Protein AF-A0A7M2Y6G0-F1 (afdb_monomer)

Foldseek 3Di:
DLVVLLVVLLVVVCVVCVPVVQWWPDDQQQQLCVFQVDPPGRGGNVVLLSLLSSLLSSLVVLVCVLVVDDDDLLVLLVSVQQNLLSLVSLVVSLVSCVPGPITDPVNVVSSVVSVVSSVVVCVVCPNPSVVFDPPPADPDDDSVVRCVRCVVCVVVVVSDD

Organism: NCBI:txid2038776

Mean predicted aligned error: 3.92 Å

Solvent-accessible surface area (backbone atoms only — not comparable to full-atom values): 9102 Å² total; per-residue (Å²): 107,53,64,58,30,33,56,50,28,52,58,53,48,51,66,75,47,74,58,53,71,64,28,28,73,51,70,50,79,42,50,38,28,82,74,69,67,41,89,84,50,83,47,24,46,44,57,53,57,52,48,39,54,21,34,52,40,22,41,51,53,53,48,54,57,58,74,71,56,91,66,58,71,67,58,46,53,46,52,54,49,49,41,40,52,42,46,52,53,36,46,51,53,46,60,68,48,69,84,53,94,41,54,31,74,61,26,42,54,53,50,51,51,48,48,50,51,44,50,51,55,43,57,75,51,70,50,52,60,79,77,51,58,71,74,96,56,62,98,60,88,49,62,70,60,42,48,63,68,28,41,69,55,57,73,70,58,72,78,69,132

Secondary structure (DSSP, 8-state):
-HHHHHHHHHHHHHHHTSSGGGTBSS-TTSBTHHHH--TT--SBHHHHHHHHHHHHHHHHHHHHHHHTS---HHHHHHHHHHHHHHHHHHHHHHHHHTT-TTB-HHHHHHHHHHHHHHHHHHHHTTTGGGGS--TT--SS--HHHHHHHTHHHHHTT----

Structure (mmCIF, N/CA/C/O backbone):
data_AF-A0A7M2Y6G0-F1
#
_entry.id   AF-A0A7M2Y6G0-F1
#
loop_
_atom_site.group_PDB
_atom_site.id
_atom_site.type_symbol
_atom_site.label_atom_id
_atom_site.label_alt_id
_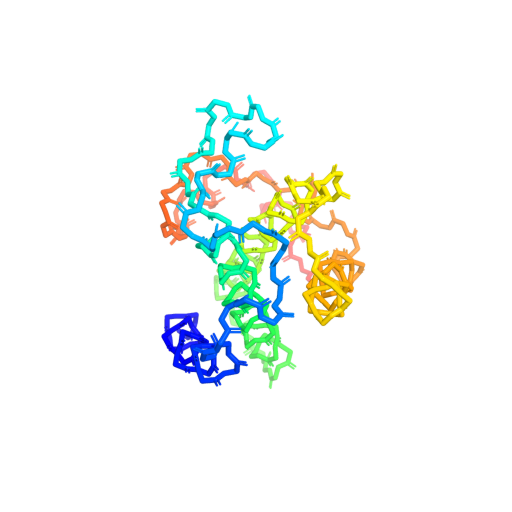atom_site.label_comp_id
_atom_site.label_asym_id
_atom_site.label_entity_id
_atom_site.label_seq_id
_atom_site.pdbx_PDB_ins_code
_atom_site.Cartn_x
_atom_site.Cartn_y
_atom_site.Cartn_z
_atom_site.occupancy
_atom_site.B_iso_or_equiv
_atom_site.auth_seq_id
_atom_site.auth_comp_id
_atom_site.auth_asym_id
_atom_site.auth_atom_id
_atom_site.pdbx_PDB_model_num
ATOM 1 N N . MET A 1 1 ? -3.896 -10.790 10.870 1.00 83.50 1 MET A N 1
ATOM 2 C CA . MET A 1 1 ? -4.617 -10.991 9.585 1.00 83.50 1 MET A CA 1
ATOM 3 C C . MET A 1 1 ? -3.841 -10.317 8.469 1.00 83.50 1 MET A C 1
ATOM 5 O O . MET A 1 1 ? -3.473 -10.979 7.510 1.00 83.50 1 MET A O 1
ATOM 9 N N . ASP A 1 2 ? -3.519 -9.041 8.660 1.00 88.19 2 ASP A N 1
ATOM 10 C CA . ASP A 1 2 ? -2.430 -8.326 7.988 1.00 88.19 2 ASP A CA 1
ATOM 11 C C . ASP A 1 2 ? -1.147 -9.151 7.792 1.00 88.19 2 ASP A C 1
ATOM 13 O O . ASP A 1 2 ? -0.709 -9.261 6.659 1.00 88.19 2 ASP A O 1
ATOM 17 N N . GLU A 1 3 ? -0.585 -9.803 8.816 1.00 91.31 3 GLU A N 1
ATOM 18 C CA . GLU A 1 3 ? 0.674 -10.557 8.630 1.00 91.31 3 GLU A CA 1
ATOM 19 C C . GLU A 1 3 ? 0.522 -11.760 7.678 1.00 91.31 3 GLU A C 1
ATOM 21 O O . GLU A 1 3 ? 1.386 -12.026 6.848 1.00 91.31 3 GLU A O 1
ATOM 26 N N . ILE A 1 4 ? -0.618 -12.456 7.723 1.00 93.75 4 ILE A N 1
ATOM 27 C CA . ILE A 1 4 ? -0.909 -13.549 6.781 1.00 93.75 4 ILE A CA 1
ATOM 28 C C . ILE A 1 4 ? -1.049 -12.991 5.360 1.00 93.75 4 ILE A C 1
ATOM 30 O O . ILE A 1 4 ? -0.490 -13.559 4.421 1.00 93.75 4 ILE A O 1
ATOM 34 N N . ALA A 1 5 ? -1.755 -11.868 5.196 1.00 95.19 5 ALA A N 1
ATOM 35 C CA . ALA A 1 5 ? -1.893 -11.194 3.905 1.00 95.19 5 ALA A CA 1
ATOM 36 C C . ALA A 1 5 ? -0.549 -10.660 3.377 1.00 95.19 5 ALA A C 1
ATOM 38 O O . ALA A 1 5 ? -0.305 -10.703 2.171 1.00 95.19 5 ALA A O 1
ATOM 39 N N . HIS A 1 6 ? 0.329 -10.208 4.275 1.00 93.56 6 HIS A N 1
ATOM 40 C CA . HIS A 1 6 ? 1.672 -9.725 3.980 1.00 93.56 6 HIS A CA 1
ATOM 41 C C . HIS A 1 6 ? 2.551 -10.852 3.434 1.00 93.56 6 HIS A C 1
ATOM 43 O O . HIS A 1 6 ? 3.054 -10.753 2.314 1.00 93.56 6 HIS A O 1
ATOM 49 N N . GLN A 1 7 ? 2.671 -11.956 4.180 1.00 95.38 7 GLN A N 1
ATOM 50 C CA . GLN A 1 7 ? 3.501 -13.098 3.786 1.00 95.38 7 GLN A CA 1
ATOM 51 C C . GLN A 1 7 ? 2.952 -13.814 2.549 1.00 95.38 7 GLN A C 1
ATOM 53 O O . GLN A 1 7 ? 3.710 -14.148 1.639 1.00 95.38 7 GLN A O 1
ATOM 58 N N . SER A 1 8 ? 1.627 -13.962 2.444 1.00 95.94 8 SER A N 1
ATOM 59 C CA . SER A 1 8 ? 1.000 -14.489 1.221 1.00 95.94 8 SER A CA 1
ATOM 60 C C . SER A 1 8 ? 1.268 -13.572 0.027 1.00 95.94 8 SER A C 1
ATOM 62 O O . SER A 1 8 ? 1.568 -14.044 -1.068 1.00 95.94 8 SER A O 1
ATOM 64 N N . GLY A 1 9 ? 1.214 -12.254 0.248 1.00 95.69 9 GLY A N 1
ATOM 65 C CA . GLY A 1 9 ? 1.545 -11.253 -0.757 1.00 95.69 9 GLY A CA 1
ATOM 66 C C . GLY A 1 9 ? 2.984 -11.381 -1.252 1.00 95.69 9 GLY A C 1
ATOM 67 O O . GLY A 1 9 ? 3.209 -11.328 -2.458 1.00 95.69 9 GLY A O 1
ATOM 68 N N . HIS A 1 10 ? 3.945 -11.634 -0.354 1.00 95.75 10 HIS A N 1
ATOM 69 C CA . HIS A 1 10 ? 5.330 -11.912 -0.740 1.00 95.75 10 HIS A CA 1
ATOM 70 C C . HIS A 1 10 ? 5.445 -13.102 -1.685 1.00 95.75 10 HIS A C 1
ATOM 72 O O . HIS A 1 10 ? 6.067 -12.978 -2.740 1.00 95.75 10 HIS A O 1
ATOM 78 N N . THR A 1 11 ? 4.831 -14.232 -1.329 1.00 96.62 11 THR A N 1
ATOM 79 C CA . THR A 1 11 ? 4.886 -15.446 -2.148 1.00 96.62 11 THR A CA 1
ATOM 80 C C . THR A 1 11 ? 4.243 -15.235 -3.515 1.00 96.62 11 THR A C 1
ATOM 82 O O . THR A 1 11 ? 4.851 -15.567 -4.529 1.00 96.62 11 THR A O 1
ATOM 85 N N . ILE A 1 12 ? 3.038 -14.659 -3.555 1.00 96.50 12 ILE A N 1
ATOM 86 C CA . ILE A 1 12 ? 2.312 -14.426 -4.810 1.00 96.50 12 ILE A CA 1
ATOM 87 C C . ILE A 1 12 ? 3.104 -13.479 -5.707 1.00 96.50 12 ILE A C 1
ATOM 89 O O . ILE A 1 12 ? 3.316 -13.784 -6.878 1.00 96.50 12 ILE A O 1
ATOM 93 N N . PHE A 1 13 ? 3.570 -12.352 -5.165 1.00 96.69 13 PHE A N 1
ATOM 94 C CA . PHE A 1 13 ? 4.233 -11.350 -5.987 1.00 96.69 13 PHE A CA 1
ATOM 95 C C . PHE A 1 13 ? 5.557 -11.848 -6.545 1.00 96.69 13 PHE A C 1
ATOM 97 O O . PHE A 1 13 ? 5.806 -11.671 -7.729 1.00 96.69 13 PHE A O 1
ATOM 104 N N . TYR A 1 14 ? 6.344 -12.562 -5.736 1.00 94.75 14 TYR A N 1
ATOM 105 C CA . TYR A 1 14 ? 7.583 -13.179 -6.201 1.00 94.75 14 TYR A CA 1
ATOM 106 C C . TYR A 1 14 ? 7.355 -14.111 -7.401 1.00 94.75 14 TYR A C 1
ATOM 108 O O . TYR A 1 14 ? 8.121 -14.079 -8.360 1.00 94.75 14 TYR A O 1
ATOM 116 N N . LEU A 1 15 ? 6.276 -14.903 -7.376 1.00 96.12 15 LEU A N 1
ATOM 117 C CA . LEU A 1 15 ? 5.893 -15.758 -8.504 1.00 96.12 15 LEU A CA 1
ATOM 118 C C . LEU A 1 15 ? 5.426 -14.947 -9.719 1.00 96.12 15 LEU A C 1
ATOM 120 O O . LEU A 1 15 ? 5.737 -15.311 -10.851 1.00 96.12 15 LEU A O 1
ATOM 124 N N . CYS A 1 16 ? 4.695 -13.852 -9.503 1.00 95.12 16 CYS A N 1
ATOM 125 C CA . CYS A 1 16 ? 4.288 -12.958 -10.584 1.00 95.12 16 CYS A CA 1
ATOM 126 C C . CYS A 1 16 ? 5.476 -12.239 -11.227 1.00 95.12 16 CYS A C 1
ATOM 128 O O . CYS A 1 16 ? 5.406 -11.935 -12.407 1.00 95.12 16 CYS A O 1
ATOM 130 N N . THR A 1 17 ? 6.554 -11.981 -10.485 1.00 95.50 17 THR A N 1
ATOM 131 C CA . THR A 1 17 ? 7.691 -11.172 -10.940 1.00 95.50 17 THR A CA 1
ATOM 132 C C . THR A 1 17 ? 9.002 -11.959 -10.997 1.00 95.50 17 THR A C 1
ATOM 134 O O . THR A 1 17 ? 10.067 -11.400 -10.732 1.00 95.50 17 THR A O 1
ATOM 137 N N . LEU A 1 18 ? 8.947 -13.250 -11.357 1.00 94.69 18 LEU A N 1
ATOM 138 C CA . LEU A 1 18 ? 10.132 -14.122 -11.474 1.00 94.69 18 LEU A CA 1
ATOM 139 C C . LEU A 1 18 ? 11.219 -13.549 -12.395 1.00 94.69 18 LEU A C 1
ATOM 141 O O . LEU A 1 18 ? 12.401 -13.811 -12.182 1.00 94.69 18 LEU A O 1
ATOM 145 N N . ASN A 1 19 ? 10.817 -12.744 -13.383 1.00 94.31 19 ASN A N 1
ATOM 146 C CA . ASN A 1 19 ? 11.705 -12.028 -14.291 1.00 94.31 19 ASN A CA 1
ATOM 147 C C . ASN A 1 19 ? 11.564 -10.507 -14.087 1.00 94.31 19 ASN A C 1
ATOM 149 O O . ASN A 1 19 ? 10.834 -9.851 -14.827 1.00 94.31 19 ASN A O 1
ATOM 153 N N . PRO A 1 20 ? 12.267 -9.893 -13.115 1.00 92.56 20 PRO A N 1
ATOM 154 C CA . PRO A 1 20 ? 12.134 -8.460 -12.831 1.00 92.56 20 PRO A CA 1
ATOM 155 C C . PRO A 1 20 ? 12.426 -7.542 -14.029 1.00 92.56 20 PRO A C 1
ATOM 157 O O . PRO A 1 20 ? 11.875 -6.447 -14.112 1.00 92.56 20 PRO A O 1
ATOM 160 N N . ASN A 1 21 ? 13.257 -7.987 -14.976 1.00 94.25 21 ASN A N 1
ATOM 161 C CA . ASN A 1 21 ? 13.590 -7.231 -16.190 1.00 94.25 21 ASN A CA 1
ATOM 162 C C . ASN A 1 21 ? 12.379 -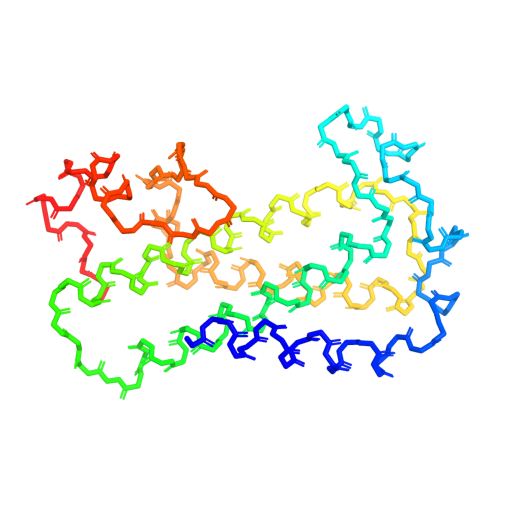6.986 -17.103 1.00 94.25 21 ASN A C 1
ATOM 164 O O . ASN A 1 21 ? 12.410 -6.057 -17.906 1.00 94.25 21 ASN A O 1
ATOM 168 N N . ASP A 1 22 ? 11.307 -7.768 -16.958 1.00 96.56 22 ASP A N 1
ATOM 169 C CA . ASP A 1 22 ? 10.070 -7.546 -17.706 1.00 96.56 22 ASP A CA 1
ATOM 170 C C . ASP A 1 22 ? 9.322 -6.304 -17.194 1.00 96.56 22 ASP A C 1
ATOM 172 O O . ASP A 1 22 ? 8.533 -5.720 -17.934 1.00 96.56 22 ASP A O 1
ATOM 176 N N . TYR A 1 23 ? 9.601 -5.852 -15.963 1.00 97.06 23 TYR A N 1
ATOM 177 C CA . TYR A 1 23 ? 8.865 -4.791 -15.262 1.00 97.06 23 TYR A CA 1
ATOM 178 C C . TYR A 1 23 ? 9.648 -3.481 -15.110 1.00 97.06 23 TYR A C 1
ATOM 180 O O . TYR A 1 23 ? 9.037 -2.414 -15.014 1.00 97.06 23 TYR A O 1
ATOM 188 N N . PHE A 1 24 ? 10.985 -3.525 -15.104 1.00 96.94 24 PHE A N 1
ATOM 189 C CA . PHE A 1 24 ? 11.823 -2.345 -14.863 1.00 96.94 24 PHE A CA 1
ATOM 190 C C . PHE A 1 24 ? 12.797 -2.056 -16.007 1.00 96.94 24 PHE A C 1
ATOM 192 O O . PHE A 1 24 ? 13.410 -2.956 -16.571 1.00 96.94 24 PHE A O 1
ATOM 199 N N . LYS A 1 25 ? 12.992 -0.766 -16.299 1.00 96.06 25 LYS A N 1
ATOM 200 C CA . LYS A 1 25 ? 13.996 -0.245 -17.244 1.00 96.06 25 LYS A CA 1
ATOM 201 C C . LYS A 1 25 ? 15.421 -0.255 -16.677 1.00 96.06 25 LYS A C 1
ATOM 203 O O . LYS A 1 25 ? 16.388 -0.168 -17.427 1.00 96.06 25 LYS A O 1
ATOM 208 N N . TYR A 1 26 ? 15.543 -0.338 -15.355 1.00 94.69 26 TYR A N 1
ATOM 209 C CA . TYR A 1 26 ? 16.803 -0.363 -14.613 1.00 94.69 26 TYR A CA 1
ATOM 210 C C . TYR A 1 26 ? 16.978 -1.718 -13.920 1.00 94.69 26 TYR A C 1
ATOM 212 O O . TYR A 1 26 ? 15.978 -2.393 -13.663 1.00 94.69 26 TYR A O 1
ATOM 220 N N . PRO A 1 27 ? 18.212 -2.102 -13.534 1.00 95.44 27 PRO A N 1
ATOM 221 C CA . PRO A 1 27 ? 18.418 -3.244 -12.651 1.00 95.44 27 PRO A CA 1
ATOM 222 C C . PRO A 1 27 ? 17.521 -3.137 -11.413 1.00 95.44 27 PRO A C 1
ATOM 224 O O . PRO A 1 27 ? 17.486 -2.099 -10.751 1.00 95.44 27 PRO A O 1
ATOM 227 N N . PHE A 1 28 ? 16.787 -4.201 -11.102 1.00 92.62 28 PHE A N 1
ATOM 228 C CA . PHE A 1 28 ? 15.741 -4.194 -10.073 1.00 92.62 28 PHE A CA 1
ATOM 229 C C . PHE A 1 28 ? 16.270 -3.881 -8.655 1.00 92.62 28 PHE A C 1
ATOM 231 O O . PHE A 1 28 ? 15.536 -3.363 -7.815 1.00 92.62 28 PHE A O 1
ATOM 238 N N . ASN A 1 29 ? 17.560 -4.139 -8.415 1.00 95.19 29 ASN A N 1
ATOM 239 C CA . ASN A 1 29 ? 18.297 -3.840 -7.184 1.00 95.19 29 ASN A CA 1
ATOM 240 C C . ASN A 1 29 ? 18.907 -2.422 -7.154 1.00 95.19 29 ASN A C 1
ATOM 242 O O . ASN A 1 29 ? 19.705 -2.099 -6.274 1.00 95.19 29 ASN A O 1
ATOM 246 N N . THR A 1 30 ? 18.579 -1.565 -8.125 1.00 95.25 30 THR A N 1
ATOM 247 C CA . THR A 1 30 ? 19.024 -0.166 -8.120 1.00 95.25 30 THR A CA 1
ATOM 248 C C . THR A 1 30 ? 18.416 0.554 -6.912 1.00 95.25 30 THR A C 1
ATOM 250 O O . THR A 1 30 ? 17.192 0.532 -6.758 1.00 95.25 30 THR A O 1
ATOM 253 N N . PRO A 1 31 ? 19.213 1.228 -6.060 1.00 94.81 31 PRO A N 1
ATOM 254 C CA . PRO A 1 31 ? 18.683 2.040 -4.967 1.00 94.81 31 PRO A CA 1
ATOM 255 C C . PRO A 1 31 ? 17.757 3.139 -5.496 1.00 94.81 31 PRO A C 1
ATOM 257 O O . PRO A 1 31 ? 18.167 3.930 -6.346 1.00 94.81 31 PRO A O 1
ATOM 260 N N . LEU A 1 32 ? 16.529 3.23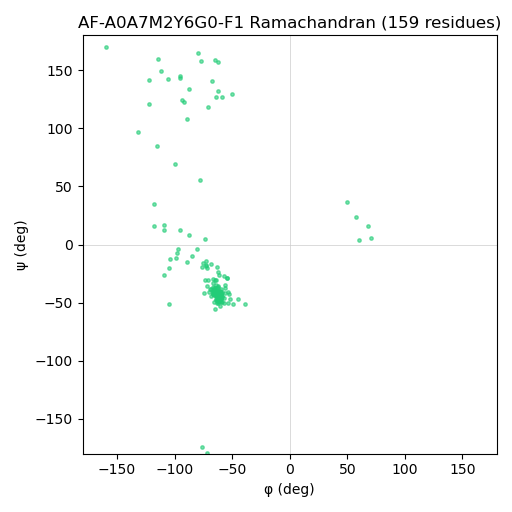1 -4.979 1.00 92.50 32 LEU A N 1
ATOM 261 C CA . LEU A 1 32 ? 15.520 4.150 -5.514 1.00 92.50 32 LEU A CA 1
ATOM 262 C C . LEU A 1 32 ? 15.918 5.627 -5.333 1.00 92.50 32 LEU A C 1
ATOM 264 O O . LEU A 1 32 ? 15.660 6.449 -6.213 1.00 92.50 32 LEU A O 1
ATOM 268 N N . LYS A 1 33 ? 16.667 5.945 -4.270 1.00 92.25 33 LYS A N 1
ATOM 269 C CA . LYS A 1 33 ? 17.286 7.267 -4.065 1.00 92.25 33 LYS A CA 1
ATOM 270 C C . LYS A 1 33 ? 18.166 7.736 -5.225 1.00 92.25 33 LYS A C 1
ATOM 272 O O . LYS A 1 33 ? 18.289 8.936 -5.442 1.00 92.25 33 LYS A O 1
ATOM 277 N N . ASN A 1 34 ? 18.772 6.812 -5.978 1.00 91.94 34 ASN A N 1
ATOM 278 C CA . ASN A 1 34 ? 19.611 7.160 -7.128 1.00 91.94 34 ASN A CA 1
ATOM 279 C C . ASN A 1 34 ? 18.773 7.643 -8.322 1.00 91.94 34 ASN A C 1
ATOM 281 O O . ASN A 1 34 ? 19.330 8.191 -9.267 1.00 91.94 34 ASN A O 1
ATOM 285 N N . ILE A 1 35 ? 17.455 7.424 -8.285 1.00 90.12 35 ILE A N 1
ATOM 286 C CA . ILE A 1 35 ? 16.515 7.798 -9.342 1.00 90.12 35 ILE A CA 1
ATOM 287 C C . ILE A 1 35 ? 15.712 9.030 -8.934 1.00 90.12 35 ILE A C 1
ATOM 289 O O . ILE A 1 35 ? 15.655 9.996 -9.687 1.00 90.12 35 ILE A O 1
ATOM 293 N N . ASN A 1 36 ? 15.100 9.013 -7.745 1.00 87.00 36 ASN A N 1
ATOM 294 C CA . ASN A 1 36 ? 14.207 10.090 -7.306 1.00 87.00 36 ASN A CA 1
ATOM 295 C C . ASN A 1 36 ? 14.879 11.141 -6.405 1.00 87.00 36 ASN A C 1
ATOM 297 O O . ASN A 1 36 ? 14.237 12.117 -6.026 1.00 87.00 36 ASN A O 1
ATOM 301 N N . GLY A 1 37 ? 16.150 10.950 -6.035 1.00 84.81 37 GLY A N 1
ATOM 302 C CA . GLY A 1 37 ? 16.899 11.868 -5.172 1.00 84.81 37 GLY A CA 1
ATOM 303 C C . GLY A 1 37 ? 16.460 11.883 -3.702 1.00 84.81 37 GLY A C 1
ATOM 304 O O . GLY A 1 37 ? 16.962 12.699 -2.929 1.00 84.81 37 GLY A O 1
ATOM 305 N N . SER A 1 38 ? 15.540 11.005 -3.287 1.00 83.88 38 SER A N 1
ATOM 306 C CA . SER A 1 38 ? 15.041 10.963 -1.910 1.00 83.88 38 SER A CA 1
ATOM 307 C C . SER A 1 38 ? 16.100 10.424 -0.950 1.00 83.88 38 SER A C 1
ATOM 309 O O . SER A 1 38 ? 16.506 9.267 -1.034 1.00 83.88 38 SER A O 1
ATOM 311 N N . VAL A 1 39 ? 16.518 11.241 0.019 1.00 82.69 39 VAL A N 1
ATOM 312 C CA . VAL A 1 39 ? 17.488 10.839 1.058 1.00 82.69 39 VAL A CA 1
ATOM 313 C C . VAL A 1 39 ? 16.902 9.887 2.104 1.00 82.69 39 VAL A C 1
ATOM 315 O O . VAL A 1 39 ? 17.654 9.215 2.805 1.00 82.69 39 VAL A O 1
ATOM 318 N N . TYR A 1 40 ? 15.573 9.822 2.205 1.00 82.31 40 TYR A N 1
ATOM 319 C CA . TYR A 1 40 ? 14.863 8.966 3.159 1.00 82.31 40 TYR A CA 1
ATOM 320 C C . TYR A 1 40 ? 14.565 7.575 2.600 1.00 82.31 40 TYR A C 1
ATOM 322 O O . TYR A 1 40 ? 14.235 6.664 3.355 1.00 82.31 40 TYR A O 1
ATOM 330 N N . GLU A 1 41 ? 14.679 7.403 1.285 1.00 87.69 41 GLU A N 1
ATOM 331 C CA . GLU A 1 41 ? 14.402 6.137 0.632 1.00 87.69 41 GLU A CA 1
ATOM 332 C C . GLU A 1 41 ? 15.664 5.272 0.573 1.00 87.69 41 GLU A C 1
ATOM 334 O O . GLU A 1 41 ? 16.606 5.540 -0.175 1.00 87.69 41 GLU A O 1
ATOM 339 N N . THR A 1 42 ? 15.691 4.216 1.378 1.00 89.12 42 THR A N 1
ATOM 340 C CA . THR A 1 42 ? 16.822 3.283 1.439 1.00 89.12 42 THR A CA 1
ATOM 341 C C . THR A 1 42 ? 16.591 2.017 0.624 1.00 89.12 42 THR A C 1
ATOM 343 O O . THR A 1 42 ? 17.546 1.271 0.404 1.00 89.12 42 THR A O 1
ATOM 346 N N . ARG A 1 43 ? 15.358 1.772 0.163 1.00 94.25 43 ARG A N 1
ATOM 347 C CA . ARG A 1 43 ? 15.002 0.574 -0.599 1.00 94.25 43 ARG A CA 1
ATOM 348 C C . ARG A 1 43 ? 15.475 0.677 -2.046 1.00 94.25 43 ARG A C 1
ATOM 350 O O . ARG A 1 43 ? 15.683 1.753 -2.611 1.00 94.25 43 ARG A O 1
ATOM 357 N N . GLU A 1 44 ? 15.612 -0.486 -2.660 1.00 95.25 44 GLU A N 1
ATOM 358 C CA . GLU A 1 44 ? 15.759 -0.635 -4.104 1.00 95.25 44 GLU A CA 1
ATOM 359 C C . GLU A 1 44 ? 14.411 -0.542 -4.831 1.00 95.25 44 GLU A C 1
ATOM 361 O O . GLU A 1 44 ? 13.351 -0.657 -4.206 1.00 95.25 44 GLU A O 1
ATOM 366 N N . ILE A 1 45 ? 14.452 -0.349 -6.155 1.00 94.75 45 ILE A N 1
ATOM 367 C CA . ILE A 1 45 ? 13.255 -0.263 -7.009 1.00 94.75 45 ILE A CA 1
ATOM 368 C C . ILE A 1 45 ? 12.311 -1.438 -6.733 1.00 94.75 45 ILE A C 1
ATOM 370 O O . ILE A 1 45 ? 11.129 -1.229 -6.456 1.00 94.75 45 ILE A O 1
ATOM 374 N N . TYR A 1 46 ? 12.841 -2.666 -6.772 1.00 95.94 46 TYR A N 1
ATOM 375 C CA . TYR A 1 46 ? 12.043 -3.868 -6.555 1.00 95.94 46 TYR A CA 1
ATOM 376 C C . TYR A 1 46 ? 11.429 -3.906 -5.162 1.00 95.94 46 TYR A C 1
ATOM 378 O O . TYR A 1 46 ? 10.251 -4.208 -5.036 1.00 95.94 46 TYR A O 1
ATOM 386 N N . GLY A 1 47 ? 12.185 -3.549 -4.122 1.00 95.19 47 GLY A N 1
ATOM 387 C CA . GLY A 1 47 ? 11.687 -3.547 -2.747 1.00 95.19 47 GLY A CA 1
ATOM 388 C C . GLY A 1 47 ? 10.498 -2.602 -2.547 1.00 95.19 47 GLY A C 1
ATOM 389 O O . GLY A 1 47 ? 9.525 -2.976 -1.895 1.00 95.19 47 GLY A O 1
ATOM 390 N N . CYS A 1 48 ? 10.543 -1.409 -3.147 1.00 95.19 48 CYS A N 1
ATOM 391 C CA . CYS A 1 48 ? 9.431 -0.452 -3.113 1.00 95.19 48 CYS A CA 1
ATOM 392 C C . CYS A 1 48 ? 8.230 -0.930 -3.954 1.00 95.19 48 CYS A C 1
ATOM 394 O O . CYS A 1 48 ? 7.076 -0.844 -3.540 1.00 95.19 48 CYS A O 1
ATOM 396 N N . PHE A 1 49 ? 8.490 -1.509 -5.126 1.00 96.06 49 PHE A N 1
ATOM 397 C CA . PHE A 1 49 ? 7.439 -2.072 -5.972 1.00 96.06 49 PHE A CA 1
ATOM 398 C C . PHE A 1 49 ? 6.730 -3.267 -5.324 1.00 96.06 49 PHE A C 1
ATOM 400 O O . PHE A 1 49 ? 5.503 -3.360 -5.331 1.00 96.06 49 PHE A O 1
ATOM 407 N N . HIS A 1 50 ? 7.512 -4.143 -4.699 1.00 96.69 50 HIS A N 1
ATOM 408 C CA . HIS A 1 50 ? 7.053 -5.298 -3.944 1.00 96.69 50 HIS A CA 1
ATOM 409 C C . HIS A 1 50 ? 6.213 -4.872 -2.739 1.00 96.69 50 HIS A C 1
ATOM 411 O O . HIS A 1 50 ? 5.145 -5.447 -2.511 1.00 96.69 50 HIS A O 1
ATOM 417 N N . SER A 1 51 ? 6.642 -3.849 -1.986 1.00 96.25 51 SER A N 1
ATOM 418 C CA . SER A 1 51 ? 5.865 -3.361 -0.840 1.00 96.25 51 SER A CA 1
ATOM 419 C C . SER A 1 51 ? 4.498 -2.824 -1.248 1.00 96.25 51 SER A C 1
ATOM 421 O O . SER A 1 51 ? 3.528 -3.066 -0.539 1.00 96.25 51 SER A O 1
ATOM 423 N N . MET A 1 52 ? 4.360 -2.169 -2.405 1.00 97.56 52 MET A N 1
ATOM 424 C CA . MET A 1 52 ? 3.039 -1.722 -2.866 1.00 97.56 52 MET A CA 1
ATOM 425 C C . MET A 1 52 ? 2.058 -2.883 -3.064 1.00 97.56 52 MET A C 1
ATOM 427 O O . MET A 1 52 ? 0.895 -2.763 -2.669 1.00 97.56 52 MET A O 1
ATOM 431 N N . PHE A 1 53 ? 2.505 -4.018 -3.616 1.00 98.12 53 PHE A N 1
ATOM 432 C CA . PHE A 1 53 ? 1.643 -5.193 -3.765 1.00 98.12 53 PHE A CA 1
ATOM 433 C C . PHE A 1 53 ? 1.204 -5.742 -2.407 1.00 98.12 53 PHE A C 1
ATOM 435 O O . PHE A 1 53 ? 0.012 -5.973 -2.194 1.00 98.12 53 PHE A O 1
ATOM 442 N N . THR A 1 54 ? 2.141 -5.915 -1.471 1.00 97.88 54 THR A N 1
ATOM 443 C CA . THR A 1 54 ? 1.804 -6.447 -0.144 1.00 97.88 54 THR A CA 1
ATOM 444 C C . THR A 1 54 ? 0.918 -5.491 0.653 1.00 97.88 54 THR A C 1
ATOM 446 O O . THR A 1 54 ? 0.023 -5.928 1.371 1.00 97.88 54 THR A O 1
ATOM 449 N N . LEU A 1 55 ? 1.081 -4.178 0.483 1.00 98.19 55 LEU A N 1
ATOM 450 C CA . LEU A 1 55 ? 0.175 -3.190 1.067 1.00 98.19 55 LEU A CA 1
ATOM 451 C C . LEU A 1 55 ? -1.235 -3.307 0.473 1.00 98.19 55 LEU A C 1
ATOM 453 O O . LEU A 1 55 ? -2.206 -3.319 1.230 1.00 98.19 55 LEU A O 1
ATOM 457 N N . CYS A 1 56 ? -1.365 -3.475 -0.848 1.00 98.19 56 CYS A N 1
ATOM 458 C CA . CYS A 1 56 ? -2.665 -3.701 -1.490 1.00 98.19 56 CYS A CA 1
ATOM 459 C C . CYS A 1 56 ? -3.360 -4.965 -0.954 1.00 98.19 56 CYS A C 1
ATOM 461 O O . CYS A 1 56 ? -4.563 -4.931 -0.681 1.00 98.19 56 CYS A O 1
ATOM 463 N N . THR A 1 57 ? -2.628 -6.074 -0.769 1.00 97.81 57 THR A N 1
ATOM 464 C CA . THR A 1 57 ? -3.211 -7.317 -0.231 1.00 97.81 57 THR A CA 1
ATOM 465 C C . THR A 1 57 ? -3.648 -7.159 1.222 1.00 97.81 57 THR A C 1
ATOM 467 O O . THR A 1 57 ? -4.739 -7.615 1.576 1.00 97.81 57 THR A O 1
ATOM 470 N N . ILE A 1 58 ? -2.848 -6.482 2.055 1.00 98.06 58 ILE A N 1
ATOM 471 C CA . ILE A 1 58 ? -3.195 -6.191 3.452 1.00 98.06 58 ILE A CA 1
ATOM 472 C C . ILE A 1 58 ? -4.466 -5.343 3.523 1.00 98.06 58 ILE A C 1
ATOM 474 O O . ILE A 1 58 ? -5.416 -5.735 4.203 1.00 98.06 58 ILE A O 1
ATOM 478 N N . ILE A 1 59 ? -4.508 -4.215 2.806 1.00 98.00 59 ILE A N 1
ATOM 479 C CA . ILE A 1 59 ? -5.643 -3.281 2.834 1.00 98.00 59 ILE A CA 1
ATOM 480 C C . ILE A 1 59 ? -6.919 -3.985 2.371 1.00 98.00 59 ILE A C 1
ATOM 482 O O . ILE A 1 59 ? -7.937 -3.912 3.056 1.00 98.00 59 ILE A O 1
ATOM 486 N N . HIS A 1 60 ? -6.858 -4.728 1.262 1.00 97.56 60 HIS A N 1
ATOM 487 C CA . HIS A 1 60 ? -8.012 -5.466 0.754 1.00 97.56 60 HIS A CA 1
ATOM 488 C C . HIS A 1 60 ? -8.522 -6.515 1.742 1.00 97.56 60 HIS A C 1
ATOM 490 O O . HIS A 1 60 ? -9.722 -6.607 1.996 1.00 97.56 60 HIS A O 1
ATOM 496 N N . THR A 1 61 ? -7.607 -7.270 2.346 1.00 97.44 61 THR A N 1
ATOM 497 C CA . THR A 1 61 ? -7.952 -8.311 3.318 1.00 97.44 61 THR A CA 1
ATOM 498 C C . THR A 1 61 ? -8.602 -7.713 4.566 1.00 97.44 61 THR A C 1
ATOM 500 O O . THR A 1 61 ? -9.645 -8.195 5.006 1.00 97.44 61 THR A O 1
ATOM 503 N N . LEU A 1 62 ? -8.017 -6.646 5.121 1.00 97.12 62 LEU A N 1
ATOM 504 C CA . LEU A 1 62 ? -8.558 -5.966 6.298 1.00 97.12 62 LEU A CA 1
ATOM 505 C C . LEU A 1 62 ? -9.905 -5.303 6.006 1.00 97.12 62 LEU A C 1
ATOM 507 O O . LEU A 1 62 ? -10.811 -5.412 6.827 1.00 97.12 62 LEU A O 1
ATOM 511 N N . ASN A 1 63 ? -10.056 -4.660 4.844 1.00 96.81 63 ASN A N 1
ATOM 512 C CA . ASN A 1 63 ? -11.320 -4.052 4.444 1.00 96.81 63 ASN A CA 1
ATOM 513 C C . ASN A 1 63 ? -12.424 -5.104 4.299 1.00 96.81 63 ASN A C 1
ATOM 515 O O . ASN A 1 63 ? -13.489 -4.947 4.882 1.00 96.81 63 ASN A O 1
ATOM 519 N N . ASN A 1 64 ? -12.162 -6.208 3.592 1.00 96.00 64 ASN A N 1
ATOM 520 C CA . ASN A 1 64 ? -13.152 -7.279 3.446 1.00 96.00 64 ASN A CA 1
ATOM 521 C C . ASN A 1 64 ? -13.549 -7.869 4.802 1.00 96.00 64 ASN A C 1
ATOM 523 O O . ASN A 1 64 ? -14.726 -8.129 5.036 1.00 96.00 64 ASN A O 1
ATOM 527 N N . TYR A 1 65 ? -12.584 -8.047 5.709 1.00 95.56 65 TYR A N 1
ATOM 528 C CA . TYR A 1 65 ? -12.874 -8.492 7.069 1.00 95.56 65 TYR A CA 1
ATOM 529 C C . TYR A 1 65 ? -13.752 -7.489 7.816 1.00 95.56 65 TYR A C 1
ATOM 531 O O . TYR A 1 65 ? -14.782 -7.878 8.361 1.00 95.56 65 TYR A O 1
ATOM 539 N N . PHE A 1 66 ? -13.397 -6.202 7.768 1.00 94.62 66 PHE A N 1
ATOM 540 C CA . PHE A 1 66 ? -14.162 -5.121 8.385 1.00 94.62 66 PHE A CA 1
ATOM 541 C C . PHE A 1 66 ? -15.599 -5.036 7.846 1.00 94.62 66 PHE A C 1
ATOM 543 O O . PHE A 1 66 ? -16.531 -4.871 8.625 1.00 94.62 66 PHE A O 1
ATOM 550 N N . SER A 1 67 ? -15.799 -5.216 6.538 1.00 93.25 67 SER A N 1
ATOM 551 C CA . SER A 1 67 ? -17.125 -5.198 5.906 1.00 93.25 67 SER A CA 1
ATOM 552 C C . SER A 1 67 ? -17.955 -6.466 6.145 1.00 93.25 67 SER A C 1
ATOM 554 O O . SER A 1 67 ? -19.157 -6.456 5.898 1.00 93.25 67 SER A O 1
ATOM 556 N N . SER A 1 68 ? -17.339 -7.568 6.586 1.00 92.69 68 SER A N 1
ATOM 557 C CA . SER A 1 68 ? -18.007 -8.875 6.702 1.00 92.69 68 SER A CA 1
ATOM 558 C C . SER A 1 68 ? -18.780 -9.093 8.003 1.00 92.69 68 SER A C 1
ATOM 560 O O . SER A 1 68 ? -19.500 -10.085 8.116 1.00 92.69 68 SER A O 1
ATOM 562 N N . GLY A 1 69 ? -18.638 -8.208 8.991 1.00 89.19 69 GLY A N 1
ATOM 563 C CA . GLY A 1 69 ? -19.200 -8.456 10.311 1.00 89.19 69 GLY A CA 1
ATOM 564 C C . GLY A 1 69 ? -19.400 -7.217 11.166 1.00 89.19 69 GLY A C 1
ATOM 565 O O . GLY A 1 69 ? -18.933 -6.118 10.870 1.00 89.19 69 GLY A O 1
ATOM 566 N N . GLU A 1 70 ? -20.103 -7.427 12.272 1.00 91.06 70 GLU A N 1
ATOM 567 C CA . GLU A 1 70 ? -20.246 -6.435 13.324 1.00 91.06 70 GLU A CA 1
ATOM 568 C C . GLU A 1 70 ? -19.148 -6.635 14.365 1.00 91.06 70 GLU A C 1
ATOM 570 O O . GLU A 1 70 ? -19.008 -7.701 14.961 1.00 91.06 70 GLU A O 1
ATOM 575 N N . PHE A 1 71 ? -18.361 -5.587 14.584 1.00 91.81 71 PHE A N 1
ATOM 576 C CA . PHE A 1 71 ? -17.252 -5.599 15.528 1.00 91.81 71 PHE A CA 1
ATOM 577 C C . PHE A 1 71 ? -17.527 -4.692 16.722 1.00 91.81 71 PHE A C 1
ATOM 579 O O . PHE A 1 71 ? -18.162 -3.639 16.601 1.00 91.81 71 PHE A O 1
ATOM 586 N N . GLU A 1 72 ? -16.976 -5.058 17.876 1.00 91.75 72 GLU A N 1
ATOM 587 C CA . GLU A 1 72 ? -16.945 -4.169 19.030 1.00 91.75 72 GLU A CA 1
ATOM 588 C C . GLU A 1 72 ? -16.129 -2.904 18.734 1.00 91.75 72 GLU A C 1
ATOM 590 O O . GLU A 1 72 ? -15.246 -2.879 17.872 1.00 91.75 72 GLU A O 1
ATOM 595 N N . LYS A 1 73 ? -16.405 -1.833 19.483 1.00 88.50 73 LYS A N 1
ATOM 596 C CA . LYS A 1 73 ? -15.826 -0.504 19.245 1.00 88.50 73 LYS A CA 1
ATOM 597 C C . LYS A 1 73 ? -14.296 -0.522 19.135 1.00 88.50 73 LYS A C 1
ATOM 599 O O . LYS A 1 73 ? -13.757 0.077 18.210 1.00 88.50 73 LYS A O 1
ATOM 604 N N . ASN A 1 74 ? -13.601 -1.195 20.052 1.00 90.31 74 ASN A N 1
ATOM 605 C CA . ASN A 1 74 ? -12.134 -1.216 20.053 1.00 90.31 74 ASN A CA 1
ATOM 606 C C . ASN A 1 74 ? -11.580 -1.959 18.833 1.00 90.31 74 ASN A C 1
ATOM 608 O O . ASN A 1 74 ? -10.646 -1.478 18.199 1.00 90.31 74 ASN A O 1
ATOM 612 N N . THR A 1 75 ? -12.213 -3.065 18.441 1.00 92.94 75 THR A N 1
ATOM 613 C CA . THR A 1 75 ? -11.854 -3.807 17.229 1.00 92.94 75 THR A CA 1
ATOM 614 C C . THR A 1 75 ? -12.102 -2.981 15.967 1.00 92.94 75 THR A C 1
ATOM 616 O O . THR A 1 75 ? -11.265 -2.986 15.069 1.00 92.94 75 THR A O 1
ATOM 619 N N . LYS A 1 76 ? -13.195 -2.203 15.904 1.00 93.00 76 LYS A N 1
ATOM 620 C CA . LYS A 1 76 ? -13.433 -1.262 14.795 1.00 93.00 76 LYS A CA 1
ATOM 621 C C . LYS A 1 76 ? -12.330 -0.208 14.699 1.00 93.00 76 LYS A C 1
ATOM 623 O O . LYS A 1 76 ? -11.810 0.026 13.613 1.00 93.00 76 LYS A O 1
ATOM 628 N N . ILE A 1 77 ? -11.960 0.402 15.827 1.00 93.69 77 ILE A N 1
ATOM 629 C CA . ILE A 1 77 ? -10.889 1.410 15.883 1.00 93.69 77 ILE A CA 1
ATOM 630 C C . ILE A 1 77 ? -9.562 0.802 15.425 1.00 93.69 77 ILE A C 1
ATOM 632 O O . ILE A 1 77 ? -8.854 1.421 14.635 1.00 93.69 77 ILE A O 1
ATOM 636 N N . GLU A 1 78 ? -9.243 -0.413 15.872 1.00 95.31 78 GLU A N 1
ATOM 637 C CA . GLU A 1 78 ? -8.031 -1.110 15.450 1.00 95.31 78 GLU A CA 1
ATOM 638 C C . GLU A 1 78 ? -8.020 -1.404 13.948 1.00 95.31 78 GLU A C 1
ATOM 640 O O . GLU A 1 78 ? -7.024 -1.121 13.283 1.00 95.31 78 GLU A O 1
ATOM 645 N N . LEU A 1 79 ? -9.119 -1.921 13.392 1.00 95.50 79 LEU A N 1
ATOM 646 C CA . LEU A 1 79 ? -9.219 -2.220 11.961 1.00 95.50 79 LEU A CA 1
ATOM 647 C C . LEU A 1 79 ? -9.079 -0.953 11.111 1.00 95.50 79 LEU A C 1
ATOM 649 O O . LEU A 1 79 ? -8.266 -0.931 10.189 1.00 95.50 79 LEU A O 1
ATOM 653 N N . ILE A 1 80 ? -9.794 0.119 11.463 1.00 95.06 80 ILE A N 1
ATOM 654 C CA . ILE A 1 80 ? -9.686 1.423 10.791 1.00 95.06 80 ILE A CA 1
ATOM 655 C C . ILE A 1 80 ? -8.263 1.980 10.898 1.00 95.06 80 ILE A C 1
ATOM 657 O O . ILE A 1 80 ? -7.705 2.433 9.899 1.00 95.06 80 ILE A O 1
ATOM 661 N N . GLY A 1 81 ? -7.653 1.912 12.083 1.00 96.06 81 GLY A N 1
ATOM 662 C CA . GLY A 1 81 ? -6.279 2.356 12.300 1.00 96.06 81 GLY A CA 1
ATOM 663 C C . GLY A 1 81 ? -5.280 1.591 11.431 1.00 96.06 81 GLY A C 1
ATOM 664 O O . GLY A 1 81 ? -4.468 2.209 10.745 1.00 96.06 81 GLY A O 1
ATOM 665 N N . ARG A 1 82 ? -5.378 0.256 11.380 1.00 97.44 82 ARG A N 1
ATOM 666 C CA . ARG A 1 82 ? -4.518 -0.582 10.528 1.00 97.44 82 ARG A CA 1
ATOM 667 C C . ARG A 1 82 ? -4.715 -0.270 9.045 1.00 97.44 82 ARG A C 1
ATOM 669 O O . ARG A 1 82 ? -3.730 -0.081 8.336 1.00 97.44 82 ARG A O 1
ATOM 676 N N . ILE A 1 83 ? -5.960 -0.176 8.575 1.00 97.44 83 ILE A N 1
ATOM 677 C CA . ILE A 1 83 ? -6.267 0.129 7.168 1.00 97.44 83 ILE A CA 1
ATOM 678 C C . ILE A 1 83 ? -5.678 1.485 6.774 1.00 97.44 83 ILE A C 1
ATOM 680 O O . ILE A 1 83 ? -4.952 1.570 5.785 1.00 97.44 83 ILE A O 1
ATOM 684 N N . GLY A 1 84 ? -5.914 2.522 7.580 1.00 96.75 84 GLY A N 1
ATOM 685 C CA . GLY A 1 84 ? -5.368 3.854 7.332 1.00 96.75 84 GLY A CA 1
ATOM 686 C C . GLY A 1 84 ? -3.842 3.897 7.361 1.00 96.75 84 GLY A C 1
ATOM 687 O O . GLY A 1 84 ? -3.228 4.526 6.501 1.00 96.75 84 GLY A O 1
ATOM 688 N N . PHE A 1 85 ? -3.220 3.170 8.292 1.00 97.31 85 PHE A N 1
ATOM 689 C CA . PHE A 1 85 ? -1.766 3.076 8.407 1.00 97.31 85 PHE A CA 1
ATOM 690 C C . PHE A 1 85 ? -1.123 2.476 7.152 1.00 97.31 85 PHE A C 1
ATOM 692 O O . PHE A 1 85 ? -0.177 3.046 6.603 1.00 97.31 85 PHE A O 1
ATOM 699 N N . TYR A 1 86 ? -1.648 1.350 6.662 1.00 97.69 86 TYR A N 1
ATOM 700 C CA . TYR A 1 86 ? -1.130 0.715 5.449 1.00 97.69 86 TYR A CA 1
ATOM 701 C C . TYR A 1 86 ? -1.474 1.505 4.184 1.00 97.69 86 TYR A C 1
ATOM 703 O O . TYR A 1 86 ? -0.640 1.597 3.283 1.00 97.69 86 TYR A O 1
ATOM 711 N N . LEU A 1 87 ? -2.650 2.137 4.127 1.00 97.50 87 LEU A N 1
ATOM 712 C CA . LEU A 1 87 ? -3.020 2.996 3.005 1.00 97.50 87 LEU A CA 1
ATOM 713 C C . LEU A 1 87 ? -2.108 4.224 2.900 1.00 97.50 87 LEU A C 1
ATOM 715 O O . LEU A 1 87 ? -1.692 4.570 1.798 1.00 97.50 87 LEU A O 1
ATOM 719 N N . ASN A 1 88 ? -1.741 4.849 4.022 1.00 96.06 88 ASN A N 1
ATOM 720 C CA . ASN A 1 88 ? -0.807 5.977 4.026 1.00 96.06 88 ASN A CA 1
ATOM 721 C C . ASN A 1 88 ? 0.566 5.568 3.459 1.00 96.06 88 ASN A C 1
ATOM 723 O O . ASN A 1 88 ? 1.103 6.238 2.578 1.00 96.06 88 ASN A O 1
ATOM 727 N N . LYS A 1 89 ? 1.082 4.399 3.864 1.00 95.56 89 LYS A N 1
ATOM 728 C CA . LYS A 1 89 ? 2.309 3.827 3.283 1.00 95.56 89 LYS A CA 1
ATOM 729 C C . LYS A 1 89 ? 2.183 3.577 1.778 1.00 95.56 89 LYS A C 1
ATOM 731 O O . LYS A 1 89 ? 3.100 3.907 1.033 1.00 95.56 89 LYS A O 1
ATOM 736 N N . LEU A 1 90 ? 1.046 3.045 1.321 1.00 97.31 90 LEU A N 1
ATOM 737 C CA . LEU A 1 90 ? 0.813 2.799 -0.104 1.00 97.31 90 LEU A CA 1
ATOM 738 C C . LEU A 1 90 ? 0.788 4.109 -0.900 1.00 97.31 90 LEU A C 1
ATOM 740 O O . LEU A 1 90 ? 1.398 4.192 -1.960 1.00 97.31 90 LEU A O 1
ATOM 744 N N . ILE A 1 91 ? 0.111 5.139 -0.388 1.00 95.94 91 ILE A N 1
ATOM 745 C CA . ILE A 1 91 ? 0.066 6.467 -1.017 1.00 95.94 91 ILE A CA 1
ATOM 746 C C . ILE A 1 91 ? 1.474 7.064 -1.107 1.00 95.94 91 ILE A C 1
ATOM 748 O O . ILE A 1 91 ? 1.842 7.606 -2.149 1.00 95.94 91 ILE A O 1
ATOM 752 N N . PHE A 1 92 ? 2.269 6.945 -0.042 1.00 93.31 92 PHE A N 1
ATOM 753 C CA . PHE A 1 92 ? 3.661 7.389 -0.038 1.00 93.31 92 PHE A CA 1
ATOM 754 C C . PHE A 1 92 ? 4.490 6.685 -1.123 1.00 93.31 92 PHE A C 1
ATOM 756 O O . PHE A 1 92 ? 5.128 7.362 -1.930 1.00 93.31 92 PHE A O 1
ATOM 763 N N . ASP A 1 93 ? 4.422 5.353 -1.207 1.00 94.94 93 ASP A N 1
ATOM 764 C CA . ASP A 1 93 ? 5.157 4.574 -2.215 1.00 9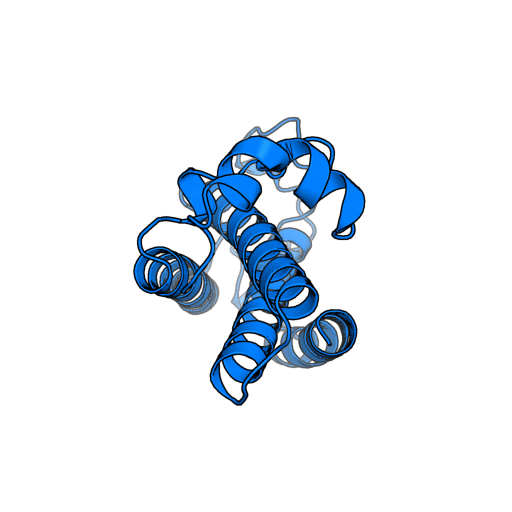4.94 93 ASP A CA 1
ATOM 765 C C . ASP A 1 93 ? 4.700 4.914 -3.648 1.00 94.94 93 ASP A C 1
ATOM 767 O O . ASP A 1 93 ? 5.529 5.134 -4.535 1.00 94.94 93 ASP A O 1
ATOM 771 N N . VAL A 1 94 ? 3.388 5.059 -3.869 1.00 95.75 94 VAL A N 1
ATOM 772 C CA . VAL A 1 94 ? 2.814 5.479 -5.159 1.00 95.75 94 VAL A CA 1
ATOM 773 C C . VAL A 1 94 ? 3.354 6.845 -5.588 1.00 95.75 94 VAL A C 1
ATOM 775 O O . VAL A 1 94 ? 3.734 7.012 -6.751 1.00 95.75 94 VAL A O 1
ATOM 778 N N . ASN A 1 95 ? 3.413 7.808 -4.665 1.00 92.94 95 ASN A N 1
ATOM 779 C CA . ASN A 1 95 ? 3.913 9.155 -4.940 1.00 92.94 95 ASN A CA 1
ATOM 780 C C . ASN A 1 95 ? 5.424 9.167 -5.200 1.00 92.94 95 ASN A C 1
ATOM 782 O O . ASN A 1 95 ? 5.879 9.874 -6.099 1.00 92.94 95 ASN A O 1
ATOM 786 N N . ASN A 1 96 ? 6.196 8.351 -4.474 1.00 90.44 96 ASN A N 1
ATOM 787 C CA . ASN A 1 96 ? 7.644 8.232 -4.671 1.00 90.44 96 ASN A CA 1
ATOM 788 C C . ASN A 1 96 ? 8.026 7.722 -6.063 1.00 90.44 96 ASN A C 1
ATOM 790 O O . ASN A 1 96 ? 9.126 8.016 -6.534 1.00 90.44 96 ASN A O 1
ATOM 794 N N . LEU A 1 97 ? 7.138 6.960 -6.707 1.00 91.56 97 LEU A N 1
ATOM 795 C CA . LEU A 1 97 ? 7.378 6.345 -8.012 1.00 91.56 97 LEU A CA 1
ATOM 796 C C . LEU A 1 97 ? 6.661 7.065 -9.165 1.00 91.56 97 LEU A C 1
ATOM 798 O O . LEU A 1 97 ? 7.008 6.829 -10.317 1.00 91.56 97 LEU A O 1
ATOM 802 N N . ALA A 1 98 ? 5.721 7.974 -8.879 1.00 89.75 98 ALA A N 1
ATOM 803 C CA . ALA A 1 98 ? 4.858 8.618 -9.878 1.00 89.75 98 ALA A CA 1
ATOM 804 C C . ALA A 1 98 ? 5.606 9.343 -11.005 1.00 89.75 98 ALA A C 1
ATOM 806 O O . ALA A 1 98 ? 5.147 9.348 -12.143 1.00 89.75 98 ALA A O 1
ATOM 807 N N . ASN A 1 99 ? 6.757 9.938 -10.690 1.00 83.69 99 ASN A N 1
ATOM 808 C CA . ASN A 1 99 ? 7.552 10.721 -11.641 1.00 83.69 99 ASN A CA 1
ATOM 809 C C . ASN A 1 99 ? 8.858 10.021 -12.048 1.00 83.69 99 ASN A C 1
ATOM 811 O O . ASN A 1 99 ? 9.749 10.654 -12.612 1.00 83.69 99 ASN A O 1
ATOM 815 N N . CYS A 1 100 ? 9.001 8.734 -11.731 1.00 85.62 100 CYS A N 1
ATOM 816 C CA . CYS A 1 100 ? 10.200 7.971 -12.049 1.00 85.62 100 CYS A CA 1
ATOM 817 C C . CYS A 1 100 ? 10.019 7.253 -13.391 1.00 85.62 100 CYS A C 1
ATOM 819 O O . CYS A 1 100 ? 9.104 6.444 -13.536 1.00 85.62 100 CYS A O 1
ATOM 821 N N . ASP A 1 101 ? 10.923 7.471 -14.352 1.00 92.31 101 ASP A N 1
ATOM 822 C CA . ASP A 1 101 ? 10.913 6.723 -15.619 1.00 92.31 101 ASP A CA 1
ATOM 823 C C . ASP A 1 101 ? 11.509 5.310 -15.467 1.00 92.31 101 ASP A C 1
ATOM 825 O O . ASP A 1 101 ? 12.480 4.946 -16.121 1.00 92.31 101 ASP A O 1
ATOM 829 N N . ILE A 1 102 ? 10.968 4.512 -14.546 1.00 94.38 102 ILE A N 1
ATOM 830 C CA . ILE A 1 102 ? 11.564 3.235 -14.112 1.00 94.38 102 ILE A CA 1
ATOM 831 C C . ILE A 1 102 ? 10.864 2.001 -14.659 1.00 94.38 102 ILE A C 1
ATOM 833 O O . ILE A 1 102 ? 11.463 0.927 -14.659 1.00 94.38 102 ILE A O 1
ATOM 837 N N . PHE A 1 103 ? 9.612 2.127 -15.091 1.00 96.88 103 PHE A N 1
ATOM 838 C CA . PHE A 1 103 ? 8.783 0.989 -15.465 1.00 96.88 103 PHE A CA 1
ATOM 839 C C . PHE A 1 103 ? 8.836 0.722 -16.965 1.00 96.88 103 PHE A C 1
ATOM 841 O O . PHE A 1 103 ? 8.849 1.646 -17.780 1.00 96.88 103 PHE A O 1
ATOM 848 N N . THR A 1 104 ? 8.819 -0.554 -17.335 1.00 97.56 104 THR A N 1
ATOM 849 C CA . THR A 1 104 ? 8.387 -0.981 -18.672 1.00 97.56 104 THR A CA 1
ATOM 850 C C . THR A 1 104 ? 6.864 -0.825 -18.795 1.00 97.56 104 THR A C 1
ATOM 852 O O . THR A 1 104 ? 6.187 -0.434 -17.842 1.00 97.56 104 THR A O 1
ATOM 855 N N . ASN A 1 105 ? 6.290 -1.184 -19.946 1.00 97.12 105 ASN A N 1
ATOM 856 C CA . ASN A 1 105 ? 4.832 -1.219 -20.098 1.00 97.12 105 ASN A CA 1
ATOM 857 C C . ASN A 1 105 ? 4.172 -2.192 -19.102 1.00 97.12 105 ASN A C 1
ATOM 859 O O . ASN A 1 105 ? 3.174 -1.830 -18.486 1.00 97.12 105 ASN A O 1
ATOM 863 N N . GLU A 1 106 ? 4.751 -3.377 -18.882 1.00 96.75 106 GLU A N 1
ATOM 864 C CA . GLU A 1 106 ? 4.229 -4.359 -17.917 1.00 96.75 106 GLU A CA 1
ATOM 865 C C . GLU A 1 106 ? 4.346 -3.860 -16.473 1.00 96.75 106 GLU A C 1
ATOM 867 O O . GLU A 1 106 ? 3.395 -3.950 -15.694 1.00 96.75 106 GLU A O 1
ATOM 87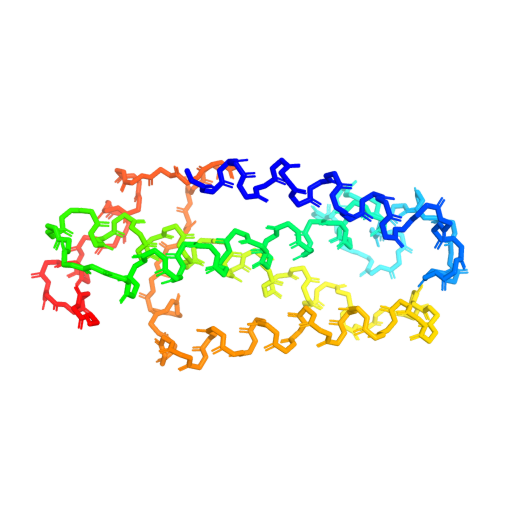2 N N . GLY A 1 107 ? 5.484 -3.254 -16.114 1.00 97.06 107 GLY A N 1
ATOM 873 C CA . GLY A 1 107 ? 5.649 -2.618 -14.804 1.00 97.06 107 GLY A CA 1
ATOM 874 C C . GLY A 1 107 ? 4.633 -1.502 -14.569 1.00 97.06 107 GLY A C 1
ATOM 875 O O . GLY A 1 107 ? 4.083 -1.382 -13.472 1.00 97.06 107 GLY A O 1
ATOM 876 N N . LEU A 1 108 ? 4.325 -0.729 -15.615 1.00 97.06 108 LEU A N 1
ATOM 877 C CA . LEU A 1 108 ? 3.363 0.362 -15.539 1.00 97.06 108 LEU A CA 1
ATOM 878 C C . LEU A 1 108 ? 1.941 -0.152 -15.292 1.00 97.06 108 LEU A C 1
ATOM 880 O O . LEU A 1 108 ? 1.216 0.462 -14.517 1.00 97.06 108 LEU A O 1
ATOM 884 N N . LEU A 1 109 ? 1.545 -1.296 -15.865 1.00 97.06 109 LEU A N 1
ATOM 885 C CA . LEU A 1 109 ? 0.232 -1.901 -15.591 1.00 97.06 109 LEU A CA 1
ATOM 886 C C . LEU A 1 109 ? 0.043 -2.211 -14.100 1.00 97.06 109 LEU A C 1
ATOM 888 O O . LEU A 1 109 ? -0.998 -1.896 -13.520 1.00 97.06 109 LEU A O 1
ATOM 892 N N . TYR A 1 110 ? 1.067 -2.781 -13.466 1.00 97.12 110 TYR A N 1
ATOM 893 C CA . TYR A 1 110 ? 1.066 -3.064 -12.031 1.00 97.12 110 TYR A CA 1
ATOM 894 C C . TYR A 1 110 ? 1.100 -1.783 -11.192 1.00 97.12 110 TYR A C 1
ATOM 896 O O . TYR A 1 110 ? 0.316 -1.649 -10.253 1.00 97.12 110 TYR A O 1
ATOM 904 N N . TYR A 1 111 ? 1.945 -0.811 -11.549 1.00 97.69 111 TYR A N 1
ATOM 905 C CA . TYR A 1 111 ? 1.969 0.491 -10.877 1.00 97.69 111 TYR A CA 1
ATOM 906 C C . TYR A 1 111 ? 0.596 1.179 -10.916 1.00 97.69 111 TYR A C 1
ATOM 908 O O . TYR A 1 111 ? 0.089 1.640 -9.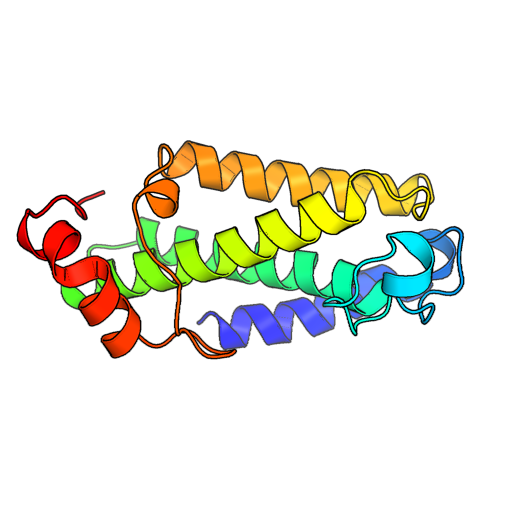892 1.00 97.69 111 TYR A O 1
ATOM 916 N N . GLU A 1 112 ? -0.050 1.191 -12.082 1.00 97.62 112 GLU A N 1
ATOM 917 C CA . GLU A 1 112 ? -1.392 1.742 -12.266 1.00 97.62 112 GLU A CA 1
ATOM 918 C C . GLU A 1 112 ? -2.442 0.990 -11.442 1.00 97.62 112 GLU A C 1
ATOM 920 O O . GLU A 1 112 ? -3.353 1.612 -10.891 1.00 97.62 112 GLU A O 1
ATOM 925 N N . MET A 1 113 ? -2.314 -0.333 -11.304 1.00 97.56 113 MET A N 1
ATOM 926 C CA . MET A 1 113 ? -3.159 -1.125 -10.408 1.00 97.56 113 MET A CA 1
ATOM 927 C C . MET A 1 113 ? -2.988 -0.688 -8.946 1.00 97.56 113 MET A C 1
ATOM 929 O O . MET A 1 113 ? -3.989 -0.473 -8.260 1.00 97.56 113 MET A O 1
ATOM 933 N N . PHE A 1 114 ? -1.752 -0.496 -8.474 1.00 98.12 114 PHE A N 1
ATOM 934 C CA . PHE A 1 114 ? -1.475 -0.030 -7.109 1.00 98.12 114 PHE A CA 1
ATOM 935 C C . PHE A 1 114 ? -2.001 1.385 -6.864 1.00 98.12 114 PHE A C 1
ATOM 937 O O . PHE A 1 114 ? -2.652 1.640 -5.850 1.00 98.12 114 PHE A O 1
ATOM 944 N N . ARG A 1 115 ? -1.801 2.296 -7.826 1.00 98.19 115 ARG A N 1
ATOM 945 C CA . ARG A 1 115 ? -2.342 3.659 -7.757 1.00 98.19 115 ARG A CA 1
ATOM 946 C C . ARG A 1 115 ? -3.869 3.658 -7.718 1.00 98.19 115 ARG A C 1
ATOM 948 O O . ARG A 1 115 ? -4.468 4.378 -6.928 1.00 98.19 115 ARG A O 1
ATOM 955 N N . LYS A 1 116 ? -4.525 2.843 -8.546 1.00 98.19 116 LYS A N 1
ATOM 956 C CA . LYS A 1 116 ? -5.991 2.708 -8.514 1.00 98.19 116 LYS A CA 1
ATOM 957 C C . LYS A 1 116 ? -6.477 2.150 -7.180 1.00 98.19 116 LYS A C 1
ATOM 959 O O . LYS A 1 116 ? -7.497 2.612 -6.683 1.00 98.19 116 LYS A O 1
ATOM 964 N N . ASN A 1 117 ? -5.743 1.206 -6.589 1.00 97.38 117 ASN A N 1
ATOM 965 C CA . ASN A 1 117 ? -6.052 0.661 -5.269 1.00 97.38 117 ASN A CA 1
ATOM 966 C C . ASN A 1 117 ? -5.982 1.748 -4.181 1.00 97.38 117 ASN A C 1
ATOM 968 O O . ASN A 1 117 ? -6.911 1.874 -3.383 1.00 97.38 117 ASN A O 1
ATOM 972 N N . SER A 1 118 ? -4.937 2.585 -4.196 1.00 97.19 118 SER A N 1
ATOM 973 C CA . SER A 1 118 ? -4.793 3.671 -3.220 1.00 97.19 118 SER A CA 1
ATOM 974 C C . SER A 1 118 ? -5.887 4.734 -3.354 1.00 97.19 118 SER A C 1
ATOM 976 O O . SER A 1 118 ? -6.428 5.180 -2.340 1.00 97.19 118 SER A O 1
ATOM 978 N N . ILE A 1 119 ? -6.266 5.095 -4.585 1.00 96.88 119 ILE A N 1
ATOM 979 C CA . ILE A 1 119 ? -7.382 6.014 -4.857 1.00 96.88 119 ILE A CA 1
ATOM 980 C C . ILE A 1 119 ? -8.697 5.404 -4.369 1.00 96.88 119 ILE A C 1
ATOM 982 O O . ILE A 1 119 ? -9.398 6.031 -3.582 1.00 96.88 119 ILE A O 1
ATOM 986 N N . PHE A 1 120 ? -8.987 4.157 -4.753 1.00 97.38 120 PHE A N 1
ATOM 987 C CA . PHE A 1 120 ? -10.221 3.466 -4.381 1.00 97.38 120 PHE A CA 1
ATOM 988 C C . PHE A 1 120 ? -10.454 3.463 -2.867 1.00 97.38 120 PHE A C 1
ATOM 990 O O . PHE A 1 120 ? -11.524 3.859 -2.416 1.00 97.38 120 PHE A O 1
ATOM 997 N N . TYR A 1 121 ? -9.458 3.065 -2.069 1.00 96.56 121 TYR A N 1
ATOM 998 C CA . TYR A 1 121 ? -9.621 3.061 -0.613 1.00 96.56 121 TYR A CA 1
ATOM 999 C C . TYR A 1 121 ? -9.605 4.468 -0.013 1.00 96.56 121 TYR A C 1
ATOM 1001 O O . TYR A 1 121 ? -10.289 4.711 0.976 1.00 96.56 121 TYR A O 1
ATOM 1009 N N . SER A 1 122 ? -8.883 5.422 -0.603 1.00 95.06 122 SER A N 1
ATOM 1010 C CA . SER A 1 122 ? -8.958 6.818 -0.148 1.00 95.06 122 SER A CA 1
ATOM 1011 C C . SER A 1 122 ? -10.372 7.384 -0.288 1.00 95.06 122 SER A C 1
ATOM 1013 O O . SER A 1 122 ? -10.846 8.074 0.621 1.00 95.06 122 SER A O 1
ATOM 1015 N N . ASP A 1 123 ? -11.034 7.062 -1.400 1.00 95.56 123 ASP A N 1
ATOM 1016 C CA . ASP A 1 123 ? -12.400 7.482 -1.701 1.00 95.56 123 ASP A CA 1
ATOM 1017 C C . ASP A 1 123 ? -13.424 6.705 -0.866 1.00 95.56 123 ASP A C 1
ATOM 1019 O O . ASP A 1 123 ? -14.336 7.316 -0.315 1.00 95.56 123 ASP A O 1
ATOM 1023 N N . LEU A 1 124 ? -13.237 5.388 -0.689 1.00 95.31 124 LEU A N 1
ATOM 1024 C CA . LEU A 1 124 ? -14.115 4.536 0.127 1.00 95.31 124 LEU A CA 1
ATOM 1025 C C . LEU A 1 124 ? -14.254 5.046 1.565 1.00 95.31 124 LEU A C 1
ATOM 1027 O O . LEU A 1 124 ? -15.326 4.960 2.154 1.00 95.31 124 LEU A O 1
ATOM 1031 N N . TYR A 1 125 ? -13.169 5.575 2.129 1.00 93.62 125 TYR A N 1
ATOM 1032 C CA . TYR A 1 125 ? -13.157 6.134 3.478 1.00 93.62 125 TYR A CA 1
ATOM 1033 C C . TYR A 1 125 ? -13.359 7.653 3.503 1.00 93.62 125 TYR A C 1
ATOM 1035 O O . TYR A 1 125 ? -13.105 8.278 4.530 1.00 93.62 125 TYR A O 1
ATOM 1043 N N . GLU A 1 126 ? -13.775 8.265 2.389 1.00 91.25 126 GLU A N 1
ATOM 1044 C CA . GLU A 1 126 ? -14.130 9.689 2.275 1.00 91.25 126 GLU A CA 1
ATOM 1045 C C . GLU A 1 126 ? -13.071 10.643 2.865 1.00 91.25 126 GLU A C 1
ATOM 1047 O O . GLU A 1 126 ? -13.359 11.663 3.501 1.00 91.25 126 GLU A O 1
ATOM 1052 N N . GLY A 1 127 ? -11.792 10.291 2.704 1.00 83.75 127 GLY A N 1
ATOM 1053 C CA . GLY A 1 127 ? -10.686 11.065 3.264 1.00 83.75 127 GLY A CA 1
ATOM 1054 C C . GLY A 1 127 ? -10.585 11.059 4.797 1.00 83.75 127 GLY A C 1
ATOM 1055 O O . GLY A 1 127 ? -9.846 11.884 5.337 1.00 83.75 127 GLY A O 1
ATOM 1056 N N . LEU A 1 128 ? -11.254 10.140 5.507 1.00 90.75 128 LEU A N 1
ATOM 1057 C CA . LEU A 1 128 ? -11.126 9.919 6.958 1.00 90.75 128 LEU A CA 1
ATOM 1058 C C . LEU A 1 128 ? -9.659 9.902 7.397 1.00 90.75 128 LEU A C 1
ATOM 1060 O O . LEU A 1 128 ? -9.280 10.593 8.338 1.00 90.75 128 LEU A O 1
ATOM 1064 N N . PHE A 1 129 ? -8.813 9.171 6.672 1.00 92.12 129 PHE A N 1
ATOM 1065 C CA . PHE A 1 129 ? -7.403 9.012 7.025 1.00 92.12 129 PHE A CA 1
ATOM 1066 C C . PHE A 1 129 ? -6.569 10.286 6.874 1.00 92.12 129 PHE A C 1
ATOM 1068 O O . PHE A 1 129 ? -5.510 10.374 7.481 1.00 92.12 129 PHE A O 1
ATOM 1075 N N . LYS A 1 130 ? -7.052 11.307 6.151 1.00 87.88 130 LYS A N 1
ATOM 1076 C CA . LYS A 1 130 ? -6.413 12.636 6.123 1.00 87.88 130 LYS A CA 1
ATOM 1077 C C . LYS A 1 130 ? -6.626 13.414 7.426 1.00 87.88 130 LYS A C 1
ATOM 1079 O O . LYS A 1 130 ? -5.938 14.399 7.664 1.00 87.88 130 LYS A O 1
ATOM 1084 N N . LYS A 1 131 ? -7.605 13.006 8.240 1.00 90.00 131 LYS A N 1
ATOM 1085 C CA . LYS A 1 131 ? -7.957 13.630 9.526 1.00 90.00 131 LYS A CA 1
ATOM 1086 C C . LYS A 1 131 ? -7.332 12.902 10.720 1.00 90.00 131 LYS A C 1
ATOM 1088 O O . LYS A 1 131 ? -7.471 13.376 11.844 1.00 90.00 131 LYS A O 1
ATOM 1093 N N . LEU A 1 132 ? -6.696 11.755 10.483 1.00 93.06 132 LEU A N 1
ATOM 1094 C CA . LEU A 1 132 ? -6.078 10.920 11.506 1.00 93.06 132 LEU A CA 1
ATOM 1095 C C . LEU A 1 132 ? -4.556 11.062 11.453 1.00 93.06 132 LEU A C 1
ATOM 1097 O O . LEU A 1 132 ? -3.967 11.142 10.377 1.00 93.06 132 LEU A O 1
ATOM 1101 N N . SER A 1 133 ? -3.924 11.063 12.621 1.00 94.75 133 SER A N 1
ATOM 1102 C CA . SER A 1 133 ? -2.472 11.008 12.752 1.00 94.75 133 SER A CA 1
ATOM 1103 C C . SER A 1 133 ? -1.994 9.557 12.780 1.00 94.75 133 SER A C 1
ATOM 1105 O O . SER A 1 133 ? -2.535 8.714 13.501 1.00 94.75 133 SER A O 1
ATOM 1107 N N . PHE A 1 134 ? -0.946 9.285 12.008 1.00 94.94 134 PHE A N 1
ATOM 1108 C CA . PHE A 1 134 ? -0.176 8.038 12.046 1.00 94.94 134 PHE A CA 1
ATOM 1109 C C . PHE A 1 134 ? 1.283 8.300 12.446 1.00 94.94 134 PHE A C 1
ATOM 1111 O O . PHE A 1 134 ? 2.151 7.457 12.225 1.00 94.94 134 PHE A O 1
ATOM 1118 N N . GLU A 1 135 ? 1.557 9.480 13.006 1.00 92.00 135 GLU A N 1
ATOM 1119 C CA . GLU A 1 135 ? 2.872 9.839 13.527 1.00 92.00 135 GLU A CA 1
ATOM 1120 C C . GLU A 1 135 ? 3.241 8.952 14.722 1.00 92.00 135 GLU A C 1
ATOM 1122 O O . GLU A 1 135 ? 2.384 8.317 15.341 1.00 92.00 135 GLU A O 1
ATOM 1127 N N . ASN A 1 136 ? 4.538 8.864 15.021 1.00 93.00 136 ASN A N 1
ATOM 1128 C CA . ASN A 1 136 ? 5.095 8.072 16.127 1.00 93.00 136 ASN A CA 1
ATOM 1129 C C . ASN A 1 136 ? 4.816 6.556 16.062 1.00 93.00 136 ASN A C 1
ATOM 1131 O O . ASN A 1 136 ? 5.203 5.813 16.964 1.00 93.00 136 ASN A O 1
ATOM 1135 N N . GLN A 1 137 ? 4.181 6.073 14.991 1.00 93.81 137 GLN A N 1
ATOM 1136 C CA . GLN A 1 137 ? 4.040 4.650 14.724 1.00 93.81 137 GLN A CA 1
ATOM 1137 C C . GLN A 1 137 ? 5.403 4.033 14.400 1.00 93.81 137 GLN A C 1
ATOM 1139 O O . GLN A 1 137 ? 6.223 4.607 13.683 1.00 93.81 137 GLN A O 1
ATOM 1144 N N . ASN A 1 138 ? 5.617 2.819 14.902 1.00 91.56 138 ASN A N 1
ATOM 1145 C CA . ASN A 1 138 ? 6.757 2.000 14.511 1.00 91.56 138 ASN A CA 1
ATOM 1146 C C . ASN A 1 138 ? 6.522 1.388 13.121 1.00 91.56 138 ASN A C 1
ATOM 1148 O O . ASN A 1 138 ? 5.526 1.650 12.446 1.00 91.56 138 ASN A O 1
ATOM 1152 N N . TYR A 1 139 ? 7.434 0.514 12.687 1.00 86.50 139 TYR A N 1
ATOM 1153 C CA . TYR A 1 139 ? 7.247 -0.240 11.447 1.00 86.50 139 TYR A CA 1
ATOM 1154 C C . TYR A 1 139 ? 5.907 -1.003 11.425 1.00 86.50 139 TYR A C 1
ATOM 1156 O O . TYR A 1 139 ? 5.207 -0.990 10.407 1.00 86.50 139 TYR A O 1
ATOM 1164 N N . TYR A 1 140 ? 5.532 -1.600 12.559 1.00 90.25 140 TYR A N 1
ATOM 1165 C CA . TYR A 1 140 ? 4.243 -2.253 12.774 1.00 90.25 140 TYR A CA 1
ATOM 1166 C C . TYR A 1 140 ? 3.250 -1.310 13.454 1.00 90.25 140 TYR A C 1
ATOM 1168 O O . TYR A 1 140 ? 3.630 -0.529 14.329 1.00 90.25 140 TYR A O 1
ATOM 1176 N N . PHE A 1 141 ? 1.975 -1.436 13.082 1.00 95.44 141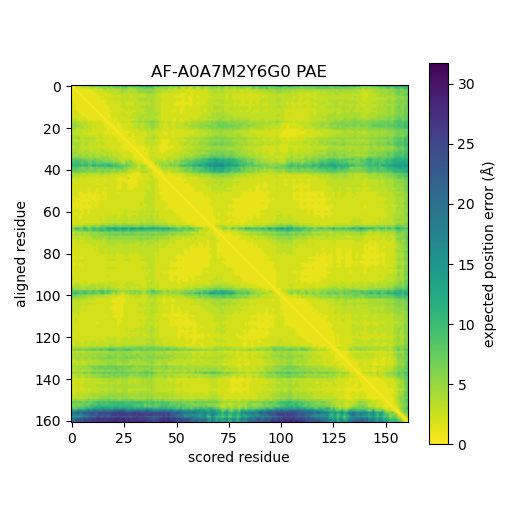 PHE A N 1
ATOM 1177 C CA . PHE A 1 141 ? 0.889 -0.676 13.692 1.00 95.44 141 PHE A CA 1
ATOM 1178 C C . PHE A 1 141 ? 0.745 -1.005 15.184 1.00 95.44 141 PHE A C 1
ATOM 1180 O O . PHE A 1 141 ? 0.679 -2.176 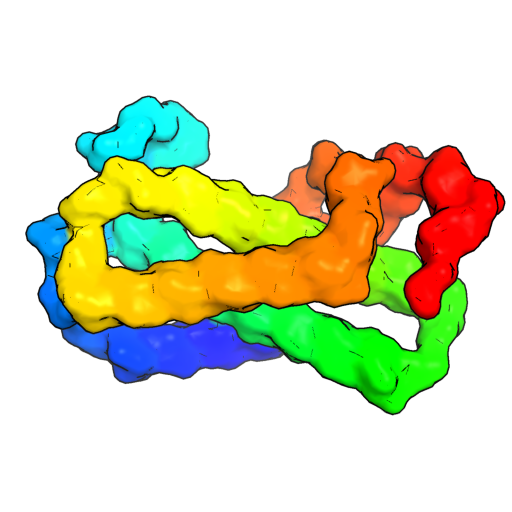15.569 1.00 95.44 141 PHE A O 1
ATOM 1187 N N . ASN A 1 142 ? 0.638 0.037 16.007 1.00 96.44 142 ASN A N 1
ATOM 1188 C CA . ASN A 1 142 ? 0.369 -0.044 17.434 1.00 96.44 142 ASN A CA 1
ATOM 1189 C C . ASN A 1 142 ? -0.909 0.742 17.776 1.00 96.44 142 ASN A C 1
ATOM 1191 O O . ASN A 1 142 ? -0.989 1.956 17.551 1.00 96.44 142 ASN A O 1
ATOM 1195 N N . LEU A 1 143 ? -1.894 0.037 18.343 1.00 95.06 143 LEU A N 1
ATOM 1196 C CA . LEU A 1 143 ? -3.196 0.602 18.687 1.00 95.06 143 LEU A CA 1
ATOM 1197 C C . LEU A 1 143 ? -3.099 1.675 19.775 1.00 95.06 143 LEU A C 1
ATOM 1199 O O . LEU A 1 143 ? -3.738 2.712 19.639 1.00 95.06 143 LEU A O 1
ATOM 1203 N N . ASP A 1 144 ? -2.299 1.466 20.818 1.00 95.62 144 ASP A N 1
ATOM 1204 C CA . ASP A 1 144 ? -2.188 2.415 21.931 1.00 95.62 144 ASP A CA 1
ATOM 1205 C C . ASP A 1 144 ? -1.615 3.754 21.462 1.00 95.62 144 ASP A C 1
ATOM 1207 O O . ASP A 1 144 ? -2.153 4.813 21.794 1.00 95.62 144 ASP A O 1
ATOM 1211 N N . VAL A 1 145 ? -0.579 3.708 20.616 1.00 96.88 145 VAL A N 1
ATOM 1212 C CA . VAL A 1 145 ? -0.020 4.905 19.971 1.00 96.88 145 VAL A CA 1
ATOM 1213 C C . VAL A 1 145 ? -1.091 5.578 19.114 1.00 96.88 145 VAL A C 1
ATOM 1215 O O . VAL A 1 145 ? -1.336 6.772 19.262 1.00 96.88 145 VAL A O 1
ATOM 1218 N N . PHE A 1 146 ? -1.799 4.815 18.276 1.00 96.44 146 PHE A N 1
ATOM 1219 C CA . PHE A 1 146 ? -2.851 5.362 17.417 1.00 96.44 146 PHE A CA 1
ATOM 1220 C C . PHE A 1 146 ? -3.970 6.026 18.229 1.00 96.44 146 PHE A C 1
ATOM 1222 O O . PHE A 1 146 ? -4.405 7.129 17.895 1.00 96.44 146 PHE A O 1
ATOM 1229 N N . MET A 1 147 ? -4.420 5.395 19.316 1.00 94.31 147 MET A N 1
ATOM 1230 C CA . MET A 1 147 ? -5.451 5.957 20.184 1.00 94.31 147 MET A CA 1
ATOM 1231 C C . MET A 1 147 ? -4.982 7.219 20.902 1.00 94.31 147 MET A C 1
ATOM 1233 O O . MET A 1 14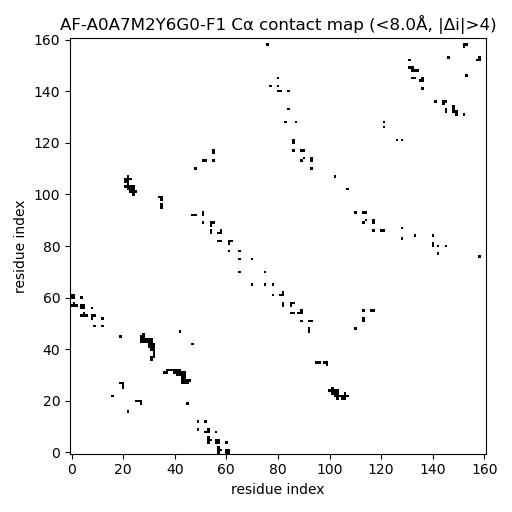7 ? -5.777 8.143 21.072 1.00 94.31 147 MET A O 1
ATOM 1237 N N . ASN A 1 148 ? -3.719 7.267 21.328 1.00 95.06 148 ASN A N 1
ATOM 1238 C CA . ASN A 1 148 ? -3.157 8.438 21.985 1.00 95.06 148 ASN A CA 1
ATOM 1239 C C . ASN A 1 148 ? -3.087 9.637 21.028 1.00 95.06 148 ASN A C 1
ATOM 1241 O O . ASN A 1 148 ? -3.603 10.707 21.351 1.00 95.06 148 ASN A O 1
ATOM 1245 N N . GLU A 1 149 ? -2.543 9.427 19.827 1.00 95.00 149 GLU A N 1
ATOM 1246 C CA . GLU A 1 149 ? -2.418 10.459 18.786 1.00 95.00 149 GLU A CA 1
ATOM 1247 C C . GLU A 1 149 ? -3.785 10.956 18.281 1.00 95.00 149 GLU A C 1
ATOM 1249 O O . GLU A 1 149 ? -3.951 12.125 17.939 1.00 95.00 149 GLU A O 1
ATOM 1254 N N . ASN A 1 150 ? -4.809 10.093 18.288 1.00 93.94 150 ASN A N 1
ATOM 1255 C CA . ASN A 1 150 ? -6.143 10.401 17.756 1.00 93.94 150 ASN A CA 1
ATOM 1256 C C . ASN A 1 150 ? -7.224 10.555 18.837 1.00 93.94 150 ASN A C 1
ATOM 1258 O O . ASN A 1 150 ? -8.422 10.533 18.535 1.00 93.94 150 ASN A O 1
ATOM 1262 N N . LYS A 1 151 ? -6.831 10.739 20.105 1.00 91.81 151 LYS A N 1
ATOM 1263 C CA . LYS A 1 151 ? -7.737 10.715 21.268 1.00 91.81 151 LYS A CA 1
ATOM 1264 C C . LYS A 1 151 ? -8.929 11.659 21.127 1.00 91.81 151 LYS A C 1
ATOM 1266 O O . LYS A 1 151 ? -10.053 11.290 21.465 1.00 91.81 151 LYS A O 1
ATOM 1271 N N . LYS A 1 152 ? -8.698 12.875 20.620 1.00 87.00 152 LYS A N 1
ATOM 1272 C CA . LYS A 1 152 ? -9.757 13.874 20.406 1.00 87.00 152 LYS A CA 1
ATOM 1273 C C . LYS A 1 152 ? -10.797 13.368 19.401 1.00 87.00 152 LYS A C 1
ATOM 1275 O O . LYS A 1 152 ? -11.983 13.337 19.711 1.00 87.00 152 LYS A O 1
ATOM 1280 N N . PHE A 1 153 ? -10.334 12.894 18.247 1.00 86.12 153 PHE A N 1
ATOM 1281 C CA . PHE A 1 153 ? -11.191 12.422 17.162 1.00 86.12 153 PHE A CA 1
ATOM 1282 C C . PHE A 1 153 ? -11.989 11.163 17.553 1.00 86.12 153 PHE A C 1
ATOM 1284 O O . PHE A 1 153 ? -13.178 11.050 17.249 1.00 86.12 153 PHE A O 1
ATOM 1291 N N . ILE A 1 154 ? -11.361 10.242 18.295 1.00 86.00 154 ILE A N 1
ATOM 1292 C CA . ILE A 1 154 ? -11.997 9.015 18.805 1.00 86.00 154 ILE A CA 1
ATOM 1293 C C . ILE A 1 154 ? -13.087 9.329 19.844 1.00 86.00 154 ILE A C 1
ATOM 1295 O O . ILE A 1 154 ? -14.166 8.728 19.821 1.00 86.00 154 ILE A O 1
ATOM 1299 N N . ASN A 1 155 ? -12.823 10.262 20.764 1.00 79.50 155 ASN A N 1
ATOM 1300 C CA . ASN A 1 155 ? -13.753 10.601 21.845 1.00 79.50 155 ASN A CA 1
ATOM 1301 C C . ASN A 1 155 ? -14.993 11.352 21.354 1.00 79.50 155 ASN A C 1
ATOM 1303 O O . ASN A 1 155 ? -16.075 11.166 21.909 1.00 79.50 155 ASN A O 1
ATOM 1307 N N . GLU A 1 156 ? -14.861 12.130 20.282 1.00 77.25 156 GLU A N 1
ATOM 1308 C CA . GLU A 1 156 ? -15.972 12.834 19.631 1.00 77.25 156 GLU A CA 1
ATOM 1309 C C . GLU A 1 156 ? -16.894 11.893 18.819 1.00 77.25 156 GLU A C 1
ATOM 1311 O O . GLU A 1 156 ? -17.837 12.356 18.189 1.00 77.25 156 GLU A O 1
ATOM 1316 N N . LYS A 1 157 ? -16.671 10.564 18.865 1.00 64.44 157 LYS A N 1
ATOM 1317 C CA . LYS A 1 157 ? -17.413 9.526 18.114 1.00 64.44 157 LYS A CA 1
ATOM 1318 C C . LYS A 1 157 ? -17.384 9.710 16.589 1.00 64.44 157 LYS A C 1
ATOM 1320 O O . LYS A 1 157 ? -18.227 9.158 15.892 1.00 64.44 157 LYS A O 1
ATOM 1325 N N . ASN A 1 158 ? -16.376 10.403 16.065 1.00 64.56 158 ASN A N 1
ATOM 1326 C CA . ASN A 1 158 ? -16.229 10.638 14.626 1.00 64.56 158 ASN A CA 1
ATOM 1327 C C . ASN A 1 158 ? -15.622 9.441 13.869 1.00 64.56 158 ASN A C 1
ATOM 1329 O O . ASN A 1 158 ? -15.522 9.476 12.646 1.00 64.56 158 ASN A O 1
ATOM 1333 N N . ILE A 1 159 ? -15.224 8.376 14.578 1.00 63.34 159 ILE A N 1
ATOM 1334 C CA . ILE A 1 159 ? -14.861 7.078 13.988 1.00 63.34 159 ILE A CA 1
ATOM 1335 C C . ILE A 1 159 ? -16.051 6.133 14.142 1.00 63.34 159 ILE A C 1
ATOM 1337 O O . ILE A 1 159 ? -16.039 5.211 14.958 1.00 63.34 159 ILE A O 1
ATOM 1341 N N . ILE A 1 160 ? -17.122 6.409 13.409 1.00 55.53 160 ILE A N 1
ATOM 1342 C CA . ILE A 1 160 ? -18.162 5.421 13.141 1.00 55.53 160 ILE A CA 1
ATOM 1343 C C . ILE A 1 160 ? -18.397 5.500 11.637 1.00 55.53 160 ILE A C 1
ATOM 1345 O O . ILE A 1 160 ? -19.063 6.416 11.165 1.00 55.53 160 ILE A O 1
ATOM 1349 N N . VAL A 1 161 ? -17.738 4.593 10.916 1.00 49.88 161 VAL A N 1
ATOM 1350 C CA . VAL A 1 161 ? -18.104 4.228 9.544 1.00 49.88 161 VAL A CA 1
ATOM 1351 C C . VAL A 1 161 ? -19.236 3.215 9.642 1.00 49.88 161 VAL A C 1
ATOM 1353 O O . VAL A 1 161 ? -19.108 2.304 10.502 1.00 49.88 161 VAL A O 1
#

Radius of gyration: 16.67 Å; Cα contacts (8 Å, |Δi|>4): 148; chains: 1; bounding box: 40×30×42 Å

pLDDT: mean 92.74, std 7.25, range [49.88, 98.19]

Sequence (161 aa):
MDEIAHQSGHTIFYLCTLNPNDYFKYPFNTPLKNINGSVYETREIYGCFHSMFTLCTIIHTLNNYFSSGEFEKNTKIELIGRIGFYLNKLIFDVNNLANCDIFTNEGLLYYEMFRKNSIFYSDLYEGLFKKLSFENQNYYFNLDVFMNENKKFINEKNIIV